Protein 4XRF (pdb70)

Radius of gyration: 16.84 Å; Cα contacts (8 Å, |Δi|>4): 137; chains: 1; bounding box: 47×32×43 Å

Nearest PDB structures (foldseek):
  4xrf-assembly1_A  TM=1.007E+00  e=3.352E-24  Bacillus cereus ATCC 14579
  1s3j-assembly1_B  TM=6.701E-01  e=8.529E-11  Bacillus subtilis
  6pcp-assembly2_C  TM=7.282E-01  e=1.545E-07  Bordetella pertussis
  5h3r-assembly1_B  TM=7.061E-01  e=1.208E-07  Escherichia coli K-12
  7kua-assembly1_A-2  TM=7.408E-01  e=9.772E-07  Pseudomonas putida

B-factor: mean 46.02, std 11.65, range [17.84, 97.63]

InterPro domains:
  IPR000835 MarR-type HTH domain [PF01047] (35-93)
  IPR000835 MarR-type HTH domain [PR00598] (69-84)
  IPR000835 MarR-type HTH domain [PR00598] (88-104)
  IPR000835 MarR-type HTH domain [PR00598] (118-138)
  IPR000835 MarR-type HTH domain [PS50995] (8-140)
  IPR000835 MarR-type HTH domain [SM00347] (28-128)
  IPR036388 Winged helix-like DNA-binding domain superfamily [G3DSA:1.10.10.10] (5-146)
  IPR036390 Winged helix DNA-binding domain superfamily [SSF46785] (3-143)

Solvent-accessible surface area: 10370 Å² total; per-residue (Å²): 211,110,131,80,122,150,89,103,61,100,49,148,71,98,30,145,111,37,134,91,16,51,99,75,21,78,139,44,7,35,3,49,52,56,18,23,113,0,0,71,8,2,57,135,131,32,51,14,131,13,75,35,0,3,156,74,31,61,14,92,74,82,35,1,64,84,41,1,40,114,0,60,97,60,103,2,5,107,77,97,68,44,173,126,50,161,208,43,41,27,0,75,29,32,194,126,0,108,65,53,2,95,91,2,72,118,35,81,8,118,101,31,41,133,81,61,85,147,59,95,111,101,79,98,102,88,58,103,143,111,118,33,131,95,59,28,117,130,37,50,25,194

Foldseek 3Di:
DPCVVVVVVVCVVVVVVVVVLQVQLCVQQVDHVLLLVLLVVCVVPPKDFLVVSCVVVLADSVVSVVSVVVCVVVPQWDWAAPPVGNVTIIIGGDPNNVVSSVSSVVRHRVVVVVVCVPDDPVRVVVVVVVVSVVSCVVRVGD

Sec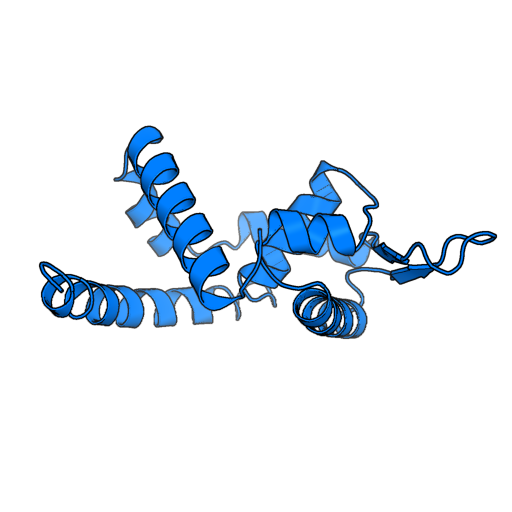ondary structure (DSSP, 8-state):
-TTHHHHHHHHHHHHHHHHHHHHHHHHHHS--HHHHHHHHHHHHH-SEEHHHHHHHHTS-HHHHHHHHHHHHHTT-EEEEE-SS-TT-EEEEE-HHHHHHHHHHHHT--HHHHHHHTTS-HHHHHHHHHHHHHHHHHHHT--

Organism: Bacillus cereus (strain ATCC 14579 / DSM 31 / CCUG 7414 / JCM 2152 / NBRC 15305 / NCIMB 9373 / NCTC 2599 / NRRL B-3711) (NCBI:txid226900)

Structure (mmCIF, N/CA/C/O backbone):
data_4XRF
#
_entry.id   4XRF
#
_cell.length_a   111.172
_cell.length_b   111.172
_cell.length_c   67.368
_cell.angle_alpha   90.000
_cell.angle_beta   90.000
_cell.angle_gamma   120.000
#
_symmetry.space_group_name_H-M   'P 62 2 2'
#
loop_
_entity.id
_entity.type
_entity.pdbx_description
1 polymer 'Transcriptional regulator, MarR family'
2 non-polymer 'PHOSPHATE ION'
3 non-polymer ISOQUINOLINE
4 non-polymer 'LAURIC ACID'
5 non-polymer GLYCEROL
6 non-polymer 'NICKEL (II) ION'
7 non-polymer 'SULFATE ION'
8 water water
#
loop_
_atom_site.group_PDB
_atom_site.id
_atom_site.type_symbol
_atom_site.label_atom_id
_atom_site.label_alt_id
_atom_site.label_comp_id
_atom_site.label_asym_id
_atom_site.label_entity_id
_atom_site.label_seq_id
_atom_site.pdbx_PDB_ins_code
_atom_site.Cartn_x
_atom_site.Cartn_y
_atom_site.Cartn_z
_atom_site.occupancy
_atom_site.B_iso_or_equiv
_atom_site.auth_seq_id
_atom_site.auth_comp_id
_atom_site.auth_asym_id
_atom_site.auth_atom_id
_atom_site.pdbx_PDB_model_num
ATOM 1 N N . MET A 1 1 ? -69.512 -21.740 -8.408 1.00 67.92 5 MET A N 1
ATOM 2 C CA . MET A 1 1 ? -70.166 -20.735 -7.502 1.00 67.82 5 MET A CA 1
ATOM 3 C C . MET A 1 1 ? -70.129 -21.073 -6.005 1.00 62.85 5 MET A C 1
ATOM 4 O O . MET A 1 1 ? -69.985 -20.170 -5.181 1.00 61.92 5 MET A O 1
ATOM 9 N N . THR A 1 2 ? -70.272 -22.353 -5.651 1.00 58.66 6 THR A N 1
ATOM 10 C CA . THR A 1 2 ? -70.317 -22.768 -4.236 1.00 54.99 6 THR A CA 1
ATOM 11 C C . THR A 1 2 ? -69.024 -22.424 -3.495 1.00 51.10 6 THR A C 1
ATOM 12 O O . THR A 1 2 ? -67.940 -22.688 -3.994 1.00 50.43 6 THR A O 1
ATOM 16 N N . HIS A 1 3 ? -69.165 -21.839 -2.304 1.00 48.70 7 HIS A N 1
ATOM 17 C CA . HIS A 1 3 ? -68.047 -21.461 -1.414 1.00 45.64 7 HIS A CA 1
ATOM 18 C C . HIS A 1 3 ? -67.413 -20.108 -1.749 1.00 43.48 7 HIS A C 1
ATOM 19 O O . HIS A 1 3 ? -66.611 -19.591 -0.962 1.00 41.78 7 HIS A O 1
ATOM 26 N N . ILE A 1 4 ? -67.800 -19.528 -2.884 1.00 42.55 8 ILE A N 1
ATOM 27 C CA . ILE A 1 4 ? -67.193 -18.280 -3.374 1.00 42.00 8 ILE A CA 1
ATOM 28 C C . ILE A 1 4 ? -67.418 -17.085 -2.436 1.00 40.06 8 ILE A C 1
ATOM 29 O O . ILE A 1 4 ? -66.476 -16.363 -2.115 1.00 38.84 8 ILE A O 1
ATOM 34 N N . ASP A 1 5 ? -68.652 -16.893 -1.995 1.00 39.66 9 ASP A N 1
ATOM 35 C CA . ASP A 1 5 ? -68.981 -15.755 -1.144 1.00 38.88 9 ASP A CA 1
ATOM 36 C C . ASP A 1 5 ? -68.348 -15.907 0.248 1.00 37.61 9 ASP A C 1
ATOM 37 O O . ASP A 1 5 ? -67.879 -14.930 0.835 1.00 36.91 9 ASP A O 1
ATOM 42 N N . LYS A 1 6 ? -68.304 -17.133 0.763 1.00 36.91 10 LYS A N 1
ATOM 43 C CA . LYS A 1 6 ? -67.628 -17.360 2.030 1.00 35.74 10 LYS A CA 1
ATOM 44 C C . LYS A 1 6 ? -66.119 -17.142 1.914 1.00 34.20 10 LYS A C 1
ATOM 45 O O . LYS A 1 6 ? -65.539 -16.429 2.721 1.00 32.95 10 LYS A O 1
ATOM 51 N N . ILE A 1 7 ? -65.496 -17.723 0.893 1.00 34.03 11 ILE A N 1
ATOM 52 C CA . ILE A 1 7 ? -64.078 -17.463 0.623 1.00 33.53 11 ILE A CA 1
ATOM 53 C C . ILE A 1 7 ? -63.765 -15.953 0.531 1.00 33.10 11 ILE A C 1
ATOM 54 O O . ILE A 1 7 ? -62.791 -15.486 1.134 1.00 32.53 11 ILE A O 1
ATOM 59 N N . GLN A 1 8 ? -64.580 -15.197 -0.212 1.00 33.56 12 GLN A N 1
ATOM 60 C CA A GLN A 1 8 ? -64.348 -13.758 -0.342 0.50 33.51 12 GLN A CA 1
ATOM 61 C CA B GLN A 1 8 ? -64.386 -13.752 -0.348 0.50 33.56 12 GLN A CA 1
ATOM 62 C C . GLN A 1 8 ? -64.523 -13.041 0.994 1.00 33.19 12 GLN A C 1
ATOM 63 O O . GLN A 1 8 ? -63.800 -12.099 1.268 1.00 32.87 12 GLN A O 1
ATOM 74 N N . ALA A 1 9 ? -65.473 -13.489 1.819 1.00 33.29 13 ALA A N 1
ATOM 75 C CA . ALA A 1 9 ? -65.696 -12.865 3.124 1.00 33.72 13 ALA A CA 1
ATOM 76 C C . ALA A 1 9 ? -64.438 -13.021 3.985 1.00 33.50 13 ALA A C 1
ATOM 77 O O . ALA A 1 9 ? -63.962 -12.049 4.592 1.00 33.15 13 ALA A O 1
ATOM 79 N N . LEU A 1 10 ? -63.901 -14.242 4.011 1.00 33.75 14 LEU A N 1
ATOM 80 C CA . LEU A 1 10 ? -62.694 -14.565 4.787 1.00 33.79 14 LEU A CA 1
ATOM 81 C C . LEU A 1 10 ? -61.441 -13.877 4.231 1.00 33.72 14 LEU A C 1
ATOM 82 O O . LEU A 1 10 ? -60.635 -13.345 5.011 1.00 33.56 14 LEU A O 1
ATOM 87 N N . ALA A 1 11 ? -61.291 -13.898 2.902 1.00 33.77 15 ALA A N 1
ATOM 88 C CA . ALA A 1 11 ? -60.173 -13.234 2.197 1.00 34.69 15 ALA A CA 1
ATOM 89 C C . ALA A 1 11 ? -60.148 -11.734 2.491 1.00 35.48 15 ALA A C 1
ATOM 90 O O . ALA A 1 11 ? -59.078 -11.166 2.756 1.00 35.54 15 ALA A O 1
ATOM 92 N N . PHE A 1 12 ? -61.329 -11.103 2.484 1.00 36.21 16 PHE A N 1
ATOM 93 C CA . PHE A 1 12 ? -61.447 -9.690 2.852 1.00 36.16 16 PHE A CA 1
ATOM 94 C C . PHE A 1 12 ? -60.936 -9.427 4.274 1.00 36.63 16 PHE A C 1
ATOM 95 O O . PHE A 1 12 ? -60.147 -8.497 4.477 1.00 36.29 16 PHE A O 1
ATOM 103 N N . SER A 1 13 ? -61.389 -10.223 5.248 1.00 36.78 17 SER A N 1
ATOM 104 C CA . SER A 1 13 ? -61.009 -10.000 6.641 1.00 37.97 17 SER A CA 1
ATOM 105 C C . SER A 1 13 ? -59.546 -10.312 6.906 1.00 37.44 17 SER A C 1
ATOM 106 O O . SER A 1 13 ? -58.871 -9.553 7.599 1.00 37.65 17 SER A O 1
ATOM 109 N N . ILE A 1 14 ? -59.081 -11.439 6.383 1.00 37.17 18 ILE A N 1
ATOM 110 C CA . ILE A 1 14 ? -57.671 -11.811 6.475 1.00 38.37 18 ILE A CA 1
ATOM 111 C C . ILE A 1 14 ? -56.812 -10.755 5.776 1.00 39.20 18 ILE A C 1
ATOM 112 O O . ILE A 1 14 ? -55.795 -10.315 6.318 1.00 40.42 18 ILE A O 1
ATOM 117 N N . GLY A 1 15 ? -57.254 -10.332 4.597 1.00 39.87 19 GLY A N 1
ATOM 118 C CA . GLY A 1 15 ? -56.496 -9.418 3.734 1.00 41.37 19 GLY A CA 1
ATOM 119 C C . GLY A 1 15 ? -56.339 -8.032 4.313 1.00 43.35 19 GLY A C 1
ATOM 120 O O . GLY A 1 15 ? -55.308 -7.402 4.127 1.00 44.94 19 GLY A O 1
ATOM 121 N N . LYS A 1 16 ? -57.374 -7.573 5.007 1.00 44.47 20 LYS A N 1
ATOM 122 C CA . LYS A 1 16 ? -57.394 -6.316 5.727 1.00 48.06 20 LYS A CA 1
ATOM 123 C C . LYS A 1 16 ? -56.301 -6.306 6.817 1.00 50.24 20 LYS A C 1
ATOM 124 O O . LYS A 1 16 ? -55.570 -5.321 6.967 1.00 52.71 20 LYS A O 1
ATOM 130 N N . LYS A 1 17 ? -56.192 -7.402 7.569 1.00 50.13 21 LYS A N 1
ATOM 131 C CA . LYS A 1 17 ? -55.124 -7.580 8.556 1.00 50.77 21 LYS A CA 1
ATOM 132 C C . LYS A 1 17 ? -53.740 -7.758 7.898 1.00 50.62 21 LYS A C 1
ATOM 133 O O . LYS A 1 17 ? -52.763 -7.136 8.313 1.00 50.16 21 LYS A O 1
ATOM 139 N N . MET A 1 18 ? -53.666 -8.600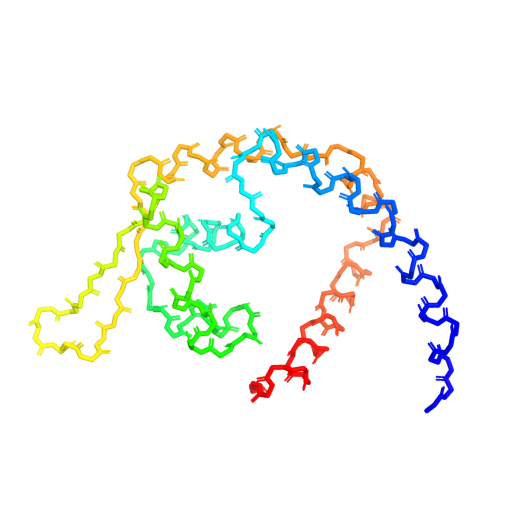 6.872 1.00 51.28 22 MET A N 1
ATOM 140 C CA . MET A 1 18 ? -52.407 -8.875 6.163 1.00 53.29 22 MET A CA 1
ATOM 141 C C . MET A 1 18 ? -51.809 -7.631 5.480 1.00 53.10 22 MET A C 1
ATOM 142 O O . MET A 1 18 ? -50.595 -7.495 5.381 1.00 54.65 22 MET A O 1
ATOM 147 N N . GLN A 1 19 ? -52.667 -6.730 5.015 1.00 52.18 23 GLN A N 1
ATOM 148 C CA . GLN A 1 19 ? -52.246 -5.480 4.377 1.00 51.71 23 GLN A CA 1
ATOM 149 C C . GLN A 1 19 ? -51.483 -4.541 5.325 1.00 50.15 23 GLN A C 1
ATOM 150 O O . GLN A 1 19 ? -50.484 -3.929 4.942 1.00 49.50 23 GLN A O 1
ATOM 156 N N . THR A 1 20 ? -51.969 -4.424 6.554 1.00 46.65 24 THR A N 1
ATOM 157 C CA . THR A 1 20 ? -51.280 -3.667 7.589 1.00 45.47 24 THR A CA 1
ATOM 158 C C . THR A 1 20 ? -49.886 -4.255 7.840 1.00 43.24 24 THR A C 1
ATOM 159 O O . THR A 1 20 ? -48.921 -3.524 8.000 1.00 42.04 24 THR A O 1
ATOM 163 N N . GLU A 1 21 ? -49.793 -5.580 7.880 1.00 41.66 25 GLU A N 1
ATOM 164 C CA . GLU A 1 21 ? -48.527 -6.230 8.178 1.00 42.35 25 GLU A CA 1
ATOM 165 C C . GLU A 1 21 ? -47.560 -6.113 6.993 1.00 40.37 25 GLU A C 1
ATOM 166 O O . GLU A 1 21 ? -46.355 -6.007 7.179 1.00 39.01 25 GLU A O 1
ATOM 172 N N . LEU A 1 22 ? -48.104 -6.080 5.780 1.00 39.28 26 LEU A N 1
ATOM 173 C CA . LEU A 1 22 ? -47.286 -6.000 4.578 1.00 39.03 26 LEU A CA 1
ATOM 174 C C . LEU A 1 22 ? -46.770 -4.583 4.386 1.00 37.68 26 LEU A C 1
ATOM 175 O O . LEU A 1 22 ? -45.680 -4.387 3.853 1.00 37.03 26 LEU A O 1
ATOM 180 N N . LEU A 1 23 ? -47.542 -3.593 4.822 1.00 36.70 27 LEU A N 1
ATOM 181 C CA . LEU A 1 23 ? -47.052 -2.214 4.781 1.00 36.29 27 LEU A CA 1
ATOM 182 C C . LEU A 1 23 ? -45.877 -2.044 5.756 1.00 35.70 27 LEU A C 1
ATOM 183 O O . LEU A 1 23 ? -44.890 -1.384 5.432 1.00 35.14 27 LEU A O 1
ATOM 188 N N . GLU A 1 24 ? -45.979 -2.657 6.935 1.00 35.09 28 GLU A N 1
ATOM 189 C CA . GLU A 1 24 ? -44.865 -2.671 7.887 1.00 35.56 28 GLU A CA 1
ATOM 190 C C . GLU A 1 24 ? -43.630 -3.296 7.234 1.00 34.65 28 GLU A C 1
ATOM 191 O O . GLU A 1 24 ? -42.523 -2.773 7.333 1.00 34.26 28 GLU A O 1
ATOM 197 N N . GLN A 1 25 ? -43.831 -4.425 6.565 1.00 33.74 29 GLN A N 1
ATOM 198 C CA . GLN A 1 25 ? -42.724 -5.130 5.950 1.00 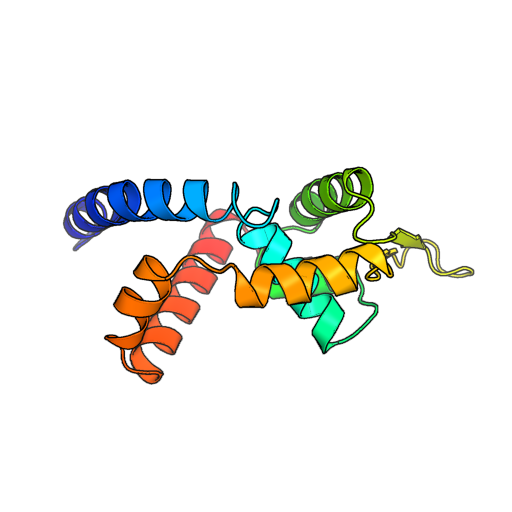34.01 29 GLN A CA 1
ATOM 199 C C . GLN A 1 25 ? -42.061 -4.298 4.840 1.00 32.83 29 GLN A C 1
ATOM 200 O O . GLN A 1 25 ? -40.831 -4.250 4.756 1.00 32.81 29 GLN A O 1
ATOM 206 N N A MET A 1 26 ? -42.886 -3.631 4.044 0.50 32.09 30 MET A N 1
ATOM 207 N N B MET A 1 26 ? -42.850 -3.619 4.004 0.50 32.11 30 MET A N 1
ATOM 208 C CA A MET A 1 26 ? -42.418 -2.703 3.031 0.50 32.04 30 MET A CA 1
ATOM 209 C CA B MET A 1 26 ? -42.268 -2.675 3.034 0.50 32.16 30 MET A CA 1
ATOM 210 C C A MET A 1 26 ? -41.605 -1.538 3.634 0.50 32.58 30 MET A C 1
ATOM 211 C C B MET A 1 26 ? -41.449 -1.620 3.750 0.50 32.62 30 MET A C 1
ATOM 212 O O A MET A 1 26 ? -40.599 -1.125 3.052 0.50 32.62 30 MET A O 1
ATOM 213 O O B MET A 1 26 ? -40.316 -1.335 3.354 0.50 32.61 30 MET A O 1
ATOM 222 N N . GLN A 1 27 ? -42.027 -1.044 4.806 1.00 32.53 31 GLN A N 1
ATOM 223 C CA . GLN A 1 27 ? -41.340 0.009 5.541 1.00 33.50 31 GLN A CA 1
ATOM 224 C C . GLN A 1 27 ? -40.032 -0.501 6.121 1.00 33.08 31 GLN A C 1
ATOM 225 O O . GLN A 1 27 ? -39.049 0.238 6.170 1.00 33.33 31 GLN A O 1
ATOM 231 N N . ALA A 1 28 ? -40.027 -1.764 6.549 1.00 31.90 32 ALA A N 1
ATOM 232 C CA . ALA A 1 28 ? -38.861 -2.310 7.228 1.00 32.36 32 ALA A CA 1
ATOM 233 C C . ALA A 1 28 ? -37.782 -2.832 6.267 1.00 31.97 32 ALA A C 1
ATOM 234 O O . ALA A 1 28 ? -36.615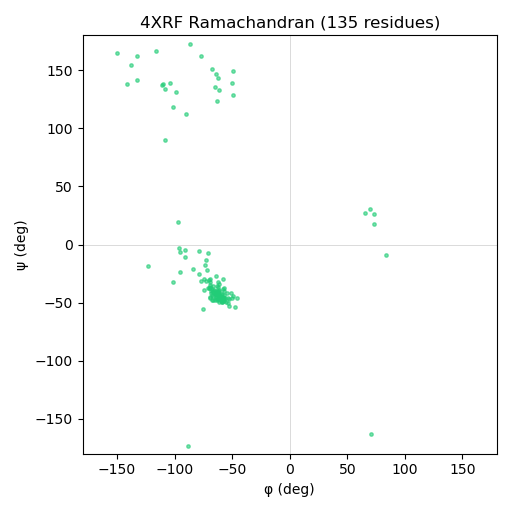 -2.928 6.646 1.00 32.72 32 ALA A O 1
ATOM 236 N N . THR A 1 29 ? -38.164 -3.141 5.028 1.00 30.69 33 THR A N 1
ATOM 237 C CA . THR A 1 29 ? -37.256 -3.819 4.104 1.00 30.45 33 THR A CA 1
ATOM 238 C C . THR A 1 29 ? -37.026 -3.063 2.792 1.00 30.14 33 THR A C 1
ATOM 239 O O . THR A 1 29 ? -36.059 -3.342 2.098 1.00 30.45 33 THR A O 1
ATOM 243 N N . GLY A 1 30 ? -37.915 -2.124 2.457 1.00 29.88 34 GLY A N 1
ATOM 244 C CA . GLY A 1 30 ? -37.892 -1.412 1.167 1.00 29.79 34 GLY A CA 1
ATOM 245 C C . GLY A 1 30 ? -38.336 -2.236 -0.038 1.00 29.20 34 GLY A C 1
ATOM 246 O O . GLY A 1 30 ? -38.061 -1.867 -1.184 1.00 28.97 34 GLY A O 1
ATOM 247 N N . LEU A 1 31 ? -39.020 -3.353 0.226 1.00 28.81 35 LEU A N 1
ATOM 248 C CA . LEU A 1 31 ? -39.479 -4.275 -0.818 1.00 28.50 35 LEU A CA 1
ATOM 249 C C . LEU A 1 31 ? -40.940 -4.681 -0.659 1.00 28.08 35 LEU A C 1
ATOM 250 O O . LEU A 1 31 ? -41.393 -4.901 0.437 1.00 28.32 35 LEU A O 1
ATOM 255 N N . THR A 1 32 ? -41.668 -4.801 -1.765 1.00 28.30 36 THR A N 1
ATOM 256 C CA . THR A 1 32 ? -42.962 -5.481 -1.745 1.00 28.07 36 THR A CA 1
ATOM 257 C C . THR A 1 32 ? -42.687 -6.994 -1.719 1.00 28.03 36 THR A C 1
ATOM 258 O O . THR A 1 32 ? -41.567 -7.428 -2.027 1.00 28.44 36 THR A O 1
ATOM 262 N N . PRO A 1 33 ? -43.692 -7.809 -1.338 1.00 27.69 37 PRO A N 1
ATOM 263 C CA . PRO A 1 33 ? -43.418 -9.248 -1.330 1.00 27.69 37 PRO A CA 1
ATOM 264 C C . PRO A 1 33 ? -42.951 -9.884 -2.651 1.00 27.83 37 PRO A C 1
ATOM 265 O O . PRO A 1 33 ? -42.089 -10.763 -2.593 1.00 28.08 37 PRO A O 1
ATOM 269 N N . PRO A 1 34 ? -43.476 -9.449 -3.827 1.00 27.79 38 PRO A N 1
ATOM 270 C CA . PRO A 1 34 ? -42.938 -10.053 -5.043 1.00 28.29 38 PRO A CA 1
ATOM 271 C C . PRO A 1 34 ? -41.484 -9.644 -5.341 1.00 28.83 38 PRO A C 1
ATOM 272 O O . PRO A 1 34 ? -40.708 -10.475 -5.860 1.00 29.00 38 PRO A O 1
ATOM 276 N N . GLN A 1 35 ? -41.123 -8.396 -5.024 1.00 28.75 39 GLN A N 1
ATOM 277 C CA . GLN A 1 35 ? -39.733 -7.932 -5.204 1.00 29.46 39 GLN A CA 1
ATOM 278 C C . GLN A 1 35 ? -38.770 -8.748 -4.322 1.00 29.94 39 GLN A C 1
ATOM 279 O O . GLN A 1 35 ? -37.684 -9.153 -4.768 1.00 30.25 39 GLN A O 1
ATOM 285 N N . PHE A 1 36 ? -39.182 -8.987 -3.081 1.00 29.85 40 PHE A N 1
ATOM 286 C CA . PHE A 1 36 ? -38.384 -9.760 -2.137 1.00 31.11 40 PHE A CA 1
ATOM 287 C C . PHE A 1 36 ? -38.185 -11.180 -2.667 1.00 31.51 40 PHE A C 1
ATOM 288 O O . PHE A 1 36 ? -37.066 -11.682 -2.675 1.00 32.11 40 PHE A O 1
ATOM 296 N N . TYR A 1 37 ? -39.270 -11.813 -3.109 1.00 31.30 41 TYR A N 1
ATOM 297 C CA . TYR A 1 37 ? -39.187 -13.169 -3.642 1.00 32.07 41 TYR A CA 1
ATOM 298 C C . TYR A 1 37 ? -38.314 -13.247 -4.884 1.00 31.97 41 TYR A C 1
ATOM 299 O O . TYR A 1 37 ? -37.537 -14.180 -5.029 1.00 32.66 41 TYR A O 1
ATOM 308 N N . ILE A 1 38 ? -38.429 -12.269 -5.773 1.00 31.20 42 ILE A N 1
ATOM 309 C CA . ILE A 1 38 ? -37.493 -12.176 -6.893 1.00 31.30 42 ILE A CA 1
ATOM 310 C C . ILE A 1 38 ? -36.031 -12.202 -6.434 1.00 31.74 42 ILE A C 1
ATOM 311 O O . ILE A 1 38 ? -35.236 -13.003 -6.937 1.00 32.42 42 ILE A O 1
ATOM 316 N N . LEU A 1 39 ? -35.673 -11.325 -5.502 1.00 31.18 43 LEU A N 1
ATOM 317 C CA . LEU A 1 39 ? -34.314 -11.293 -4.972 1.00 32.11 43 LEU A CA 1
ATOM 318 C C . LEU A 1 39 ? -33.886 -12.634 -4.343 1.00 33.24 43 LEU A C 1
ATOM 319 O O . LEU A 1 39 ? -32.723 -13.031 -4.489 1.00 34.20 43 LEU A O 1
ATOM 324 N N . LYS A 1 40 ? -34.807 -13.313 -3.653 1.00 33.26 44 LYS A N 1
ATOM 325 C CA . LYS A 1 40 ? -34.505 -14.636 -3.101 1.00 34.84 44 LYS A CA 1
ATOM 326 C C . LYS A 1 40 ? -34.203 -15.662 -4.189 1.00 35.46 44 LYS A C 1
ATOM 327 O O . LYS A 1 40 ? -33.293 -16.469 -4.024 1.00 36.63 44 LYS A O 1
ATOM 333 N N . ILE A 1 41 ? -34.967 -15.641 -5.285 1.00 35.04 45 ILE A N 1
ATOM 334 C CA . ILE A 1 41 ? -34.692 -16.533 -6.426 1.00 36.04 45 ILE A CA 1
ATOM 335 C C . ILE A 1 41 ? -33.276 -16.301 -6.973 1.00 37.12 45 ILE A C 1
ATOM 336 O O . ILE A 1 41 ? -32.525 -17.251 -7.187 1.00 38.40 45 ILE A O 1
ATOM 341 N N . LEU A 1 42 ? -32.919 -15.036 -7.178 1.00 36.97 46 LEU A N 1
ATOM 342 C CA . LEU A 1 42 ? -31.616 -14.661 -7.739 1.00 38.20 46 LEU A CA 1
ATOM 343 C C . LEU A 1 42 ? -30.475 -14.929 -6.764 1.00 40.00 46 LEU A C 1
ATOM 344 O O . LEU A 1 42 ? -29.355 -15.203 -7.187 1.00 40.61 46 LEU A O 1
ATOM 349 N N . ASP A 1 43 ? -30.764 -14.831 -5.463 1.00 40.98 47 ASP A N 1
ATOM 350 C CA . ASP A 1 43 ? -29.803 -15.210 -4.431 1.00 43.70 47 ASP A CA 1
ATOM 351 C C . ASP A 1 43 ? -29.562 -16.719 -4.446 1.00 45.85 47 ASP A C 1
ATOM 352 O O . ASP A 1 43 ? -28.435 -17.171 -4.246 1.00 47.30 47 ASP A O 1
ATOM 357 N N . HIS A 1 44 ? -30.623 -17.487 -4.679 1.00 45.94 48 HIS A N 1
ATOM 358 C CA . HIS A 1 44 ? -30.543 -18.933 -4.625 1.00 48.17 48 HIS A CA 1
ATOM 359 C C . HIS A 1 44 ? -29.848 -19.478 -5.879 1.00 49.17 48 HIS A C 1
ATOM 360 O O . HIS A 1 44 ? -28.836 -20.168 -5.767 1.00 50.38 48 HIS A O 1
ATOM 367 N N . TYR A 1 45 ? -30.361 -19.124 -7.058 1.00 47.77 49 TYR A N 1
ATOM 368 C CA . TYR A 1 45 ? -29.882 -19.684 -8.317 1.00 48.53 49 TYR A CA 1
ATOM 369 C C . TYR A 1 45 ? -28.846 -18.819 -9.036 1.00 47.70 49 TYR A C 1
ATOM 370 O O . TYR A 1 45 ? -28.340 -19.215 -10.079 1.00 48.32 49 TYR A O 1
ATOM 379 N N . GLY A 1 46 ? -28.529 -17.643 -8.489 1.00 45.48 50 GLY A N 1
ATOM 380 C CA . GLY A 1 46 ? -27.640 -16.707 -9.185 1.00 44.46 50 GLY A CA 1
ATOM 381 C C . GLY A 1 46 ? -28.357 -16.117 -10.392 1.00 43.21 50 GLY A C 1
ATOM 382 O O . GLY A 1 46 ? -29.597 -16.200 -10.483 1.00 41.89 50 GLY A O 1
ATOM 383 N N . ALA A 1 47 ? -27.578 -15.529 -11.310 1.00 43.04 51 ALA A N 1
ATOM 384 C CA . ALA A 1 47 ? -28.101 -14.925 -12.543 1.00 42.55 51 ALA A CA 1
ATOM 385 C C . ALA A 1 47 ? -29.058 -15.855 -13.289 1.00 42.53 51 ALA A C 1
ATOM 386 O O . ALA A 1 47 ? -28.719 -17.009 -13.589 1.00 43.80 51 ALA A O 1
ATOM 388 N N . SER A 1 48 ? -30.236 -15.335 -13.625 1.00 41.21 52 SER A N 1
ATOM 389 C CA . SER A 1 48 ? -31.271 -16.128 -14.285 1.00 40.92 52 SER A CA 1
ATOM 390 C C . SER A 1 48 ? -31.965 -15.351 -15.408 1.00 40.47 52 SER A C 1
ATOM 391 O O . SER A 1 48 ? -32.009 -14.117 -15.375 1.00 39.60 52 SER A O 1
ATOM 394 N N . ARG A 1 49 ? -32.520 -16.076 -16.381 1.00 40.74 53 ARG A N 1
ATOM 395 C CA . ARG A 1 49 ? -33.346 -15.474 -17.420 1.00 40.91 53 ARG A CA 1
ATOM 396 C C . ARG A 1 49 ? -34.597 -14.822 -16.851 1.00 39.66 53 ARG A C 1
ATOM 397 O O . ARG A 1 49 ? -35.211 -15.348 -15.904 1.00 38.57 53 ARG A O 1
ATOM 405 N N . ALA A 1 50 ? -34.976 -13.689 -17.447 1.00 37.68 54 ALA A N 1
ATOM 406 C CA . ALA A 1 50 ? -36.191 -12.965 -17.054 1.00 37.27 54 ALA A CA 1
ATOM 407 C C . ALA A 1 50 ? -37.416 -13.847 -17.303 1.00 37.63 54 ALA A C 1
ATOM 408 O O . ALA A 1 50 ? -38.357 -13.827 -16.539 1.00 37.09 54 ALA A O 1
ATOM 410 N N . THR A 1 51 ? -37.400 -14.629 -18.375 1.00 39.16 55 THR A N 1
ATOM 411 C CA . THR A 1 51 ? -38.506 -15.564 -18.641 1.00 40.07 55 THR A CA 1
ATOM 412 C C . THR A 1 51 ? -38.649 -16.652 -17.554 1.00 39.48 55 THR A C 1
ATOM 413 O O . THR A 1 51 ? -39.757 -17.031 -17.215 1.00 39.79 55 THR A O 1
ATOM 417 N N . THR A 1 52 ? -37.537 -17.122 -16.992 1.00 38.90 56 THR A N 1
ATOM 418 C CA . THR A 1 52 ? -37.569 -18.067 -15.873 1.00 38.59 56 THR A CA 1
ATOM 419 C C . THR A 1 52 ? -38.156 -17.431 -14.583 1.00 37.48 56 THR A C 1
ATOM 420 O O . THR A 1 52 ? -38.930 -18.067 -13.859 1.00 37.48 56 THR A O 1
ATOM 424 N N . LEU A 1 53 ? -37.786 -16.185 -14.301 1.00 36.52 57 LEU A N 1
ATOM 425 C CA . LEU A 1 53 ? -38.382 -15.450 -13.199 1.00 35.75 57 LEU A CA 1
ATOM 426 C C . LEU A 1 53 ? -39.904 -15.368 -13.351 1.00 35.57 57 LEU A C 1
ATOM 427 O O . LEU A 1 53 ? -40.635 -15.663 -12.403 1.00 35.34 57 LEU A O 1
ATOM 432 N N . ALA A 1 54 ? -40.362 -14.985 -14.546 1.00 35.83 58 ALA A N 1
ATOM 433 C CA . ALA A 1 54 ? -41.787 -14.955 -14.872 1.00 36.55 58 ALA A CA 1
ATOM 434 C C . ALA A 1 54 ? -42.466 -16.306 -14.587 1.00 37.69 58 ALA A C 1
ATOM 435 O O . ALA A 1 54 ? -43.503 -16.348 -13.942 1.00 37.38 58 ALA A O 1
ATOM 437 N N . LYS A 1 55 ? -41.883 -17.398 -15.0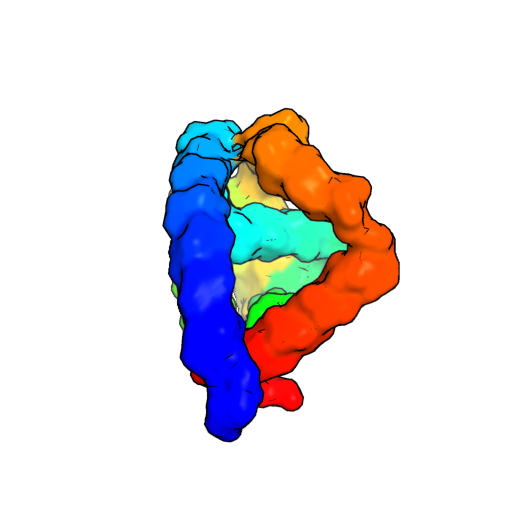93 1.00 38.76 59 LYS A N 1
ATOM 438 C CA . LYS A 1 55 ? -42.391 -18.742 -14.821 1.00 40.34 59 LYS A CA 1
ATOM 439 C C . LYS A 1 55 ? -42.450 -19.053 -13.324 1.00 40.06 59 LYS A C 1
ATOM 440 O O . LYS A 1 55 ? -43.455 -19.573 -12.822 1.00 40.69 59 LYS A O 1
ATOM 446 N N . LYS A 1 56 ? -41.378 -18.739 -12.604 1.00 39.47 60 LYS A N 1
ATOM 447 C CA . LYS A 1 56 ? -41.367 -18.993 -11.157 1.00 39.64 60 LYS A CA 1
ATOM 448 C C . LYS A 1 56 ? -42.412 -18.179 -10.385 1.00 39.20 60 LYS A C 1
ATOM 449 O O . LYS A 1 56 ? -42.880 -18.629 -9.324 1.00 39.49 60 LYS A O 1
ATOM 455 N N . MET A 1 57 ? -42.794 -17.014 -10.924 1.00 38.99 61 MET A N 1
ATOM 456 C CA . MET A 1 57 ? -43.795 -16.111 -10.273 1.00 39.80 61 MET A CA 1
ATOM 457 C C . MET A 1 57 ? -45.216 -16.334 -10.816 1.00 40.46 61 MET A C 1
ATOM 458 O O . MET A 1 57 ? -46.181 -15.718 -10.339 1.00 39.81 61 MET A O 1
ATOM 463 N N . TYR A 1 58 ? -45.323 -17.171 -11.856 1.00 41.00 62 TYR A N 1
ATOM 464 C CA . TYR A 1 58 ? -46.603 -17.489 -12.489 1.00 42.53 62 TYR A CA 1
ATOM 465 C C . TYR A 1 58 ? -47.259 -16.293 -13.187 1.00 42.76 62 TYR A C 1
ATOM 466 O O . TYR A 1 58 ? -48.482 -16.237 -13.339 1.00 44.26 62 TYR A O 1
ATOM 475 N N . VAL A 1 59 ? -46.424 -15.355 -13.627 1.00 41.88 63 VAL A N 1
ATOM 476 C CA . VAL A 1 59 ? -46.871 -14.152 -14.336 1.00 42.70 63 VAL A CA 1
ATOM 477 C C . VAL A 1 59 ? -46.338 -14.095 -15.779 1.00 43.73 63 VAL A C 1
ATOM 478 O O . VAL A 1 59 ? -45.436 -14.857 -16.149 1.00 43.51 63 VAL A O 1
ATOM 482 N N . LYS A 1 60 ? -46.903 -13.196 -16.588 1.00 45.49 64 LYS A N 1
ATOM 483 C CA . LYS A 1 60 ? -46.419 -12.940 -17.958 1.00 47.31 64 LYS A CA 1
ATOM 484 C C . LYS A 1 60 ? -45.021 -12.293 -17.937 1.00 46.51 64 LYS A C 1
ATOM 485 O O . LYS A 1 60 ? -44.699 -11.582 -16.985 1.00 45.12 64 LYS A O 1
ATOM 491 N N . PRO A 1 61 ? -44.193 -12.530 -18.983 1.00 47.92 65 PRO A N 1
ATOM 492 C CA . PRO A 1 61 ? -42.935 -11.784 -19.150 1.00 47.67 65 PRO A CA 1
ATOM 493 C C . PRO A 1 61 ? -43.075 -10.260 -18.948 1.00 48.09 65 PRO A C 1
ATOM 494 O O . PRO A 1 61 ? -42.265 -9.657 -18.235 1.00 46.53 65 PRO A O 1
ATOM 498 N N . SER A 1 62 ? -44.100 -9.662 -19.553 1.00 50.12 66 SER A N 1
ATOM 499 C CA . SER A 1 62 ? -44.375 -8.221 -19.447 1.00 51.29 66 SER A CA 1
ATOM 500 C C . SER A 1 62 ? -44.582 -7.732 -18.014 1.00 50.22 66 SER A C 1
ATOM 501 O O . SER A 1 62 ? -44.297 -6.574 -17.704 1.00 51.06 66 SER A O 1
ATOM 504 N N . ALA A 1 63 ? -45.098 -8.606 -17.150 1.00 48.91 67 ALA A N 1
ATOM 505 C CA . ALA A 1 63 ? -45.297 -8.278 -15.752 1.00 47.14 67 ALA A CA 1
ATOM 506 C C . ALA A 1 63 ? -43.958 -8.276 -15.019 1.00 45.37 67 ALA A C 1
ATOM 507 O O . ALA A 1 63 ? -43.700 -7.417 -14.177 1.00 44.18 67 ALA A O 1
ATOM 509 N N . ILE A 1 64 ? -43.091 -9.225 -15.358 1.00 44.77 68 ILE A N 1
ATOM 510 C CA . ILE A 1 64 ? -41.783 -9.296 -14.710 1.00 43.86 68 ILE A CA 1
ATOM 511 C C . ILE A 1 64 ? -40.909 -8.106 -15.130 1.00 42.83 68 ILE A C 1
ATOM 512 O O . ILE A 1 64 ? -40.127 -7.588 -14.322 1.00 42.11 68 ILE A O 1
ATOM 517 N N . THR A 1 65 ? -41.099 -7.643 -16.367 1.00 43.05 69 THR A N 1
ATOM 518 C CA . THR A 1 65 ? -40.377 -6.487 -16.910 1.00 43.41 69 THR A CA 1
ATOM 519 C C . THR A 1 65 ? -40.562 -5.259 -16.020 1.00 42.82 69 THR A C 1
ATOM 520 O O . THR A 1 65 ? -39.582 -4.622 -15.645 1.00 42.87 69 THR A O 1
ATOM 524 N N . VAL A 1 66 ? -41.805 -4.949 -15.662 1.00 42.87 70 VAL A N 1
ATOM 525 C CA . VAL A 1 66 ? -42.086 -3.817 -14.760 1.00 42.83 70 VAL A CA 1
ATOM 526 C C . VAL A 1 66 ? -41.422 -4.007 -13.395 1.00 41.71 70 VAL A C 1
ATOM 527 O O . VAL A 1 66 ? -40.813 -3.071 -12.865 1.00 42.13 70 VAL A O 1
ATOM 531 N N . MET A 1 67 ? -41.526 -5.215 -12.837 1.00 40.87 71 MET A N 1
ATOM 532 C CA . MET A 1 67 ? -40.929 -5.520 -11.529 1.00 39.73 71 MET A CA 1
ATOM 533 C C . MET A 1 67 ? -39.431 -5.274 -11.560 1.00 37.76 71 MET A C 1
ATOM 534 O O . MET A 1 67 ? -38.864 -4.589 -10.695 1.00 36.70 71 MET A O 1
ATOM 539 N N . ILE A 1 68 ? -38.795 -5.832 -12.575 1.00 36.36 72 ILE A N 1
ATOM 540 C CA . ILE A 1 68 ? -37.368 -5.671 -12.760 1.00 36.11 72 ILE A CA 1
ATOM 541 C C . ILE A 1 68 ? -36.950 -4.208 -12.982 1.00 36.20 72 ILE A C 1
ATOM 542 O O . ILE A 1 68 ? -35.958 -3.767 -12.392 1.00 35.91 72 ILE A O 1
ATOM 547 N N . ASP A 1 69 ? -37.702 -3.460 -13.795 1.00 36.32 73 ASP A N 1
ATOM 548 C CA . ASP A 1 69 ? -37.468 -2.012 -13.914 1.00 37.34 73 ASP A CA 1
ATOM 549 C C . ASP A 1 69 ? -37.427 -1.331 -12.526 1.00 36.39 73 ASP A C 1
ATOM 550 O O . ASP A 1 69 ? -36.598 -0.467 -12.288 1.00 36.76 73 ASP A O 1
ATOM 555 N N . ARG A 1 70 ? -38.321 -1.720 -11.619 1.00 35.34 74 ARG A N 1
ATOM 556 C CA . ARG A 1 70 ? -38.346 -1.103 -10.273 1.00 35.26 74 ARG A CA 1
ATOM 557 C C . ARG A 1 70 ? -37.138 -1.509 -9.416 1.00 34.60 74 ARG A C 1
ATOM 558 O O . ARG A 1 70 ? -36.604 -0.688 -8.664 1.00 35.14 74 ARG A O 1
ATOM 566 N N . LEU A 1 71 ? -36.713 -2.766 -9.538 1.00 33.54 75 LEU A N 1
ATOM 567 C CA . LEU A 1 71 ? -35.536 -3.277 -8.826 1.00 33.38 75 LEU A CA 1
ATOM 568 C C . LEU A 1 71 ? -34.244 -2.651 -9.364 1.00 34.36 75 LEU A C 1
ATOM 569 O O . LEU A 1 71 ? -33.274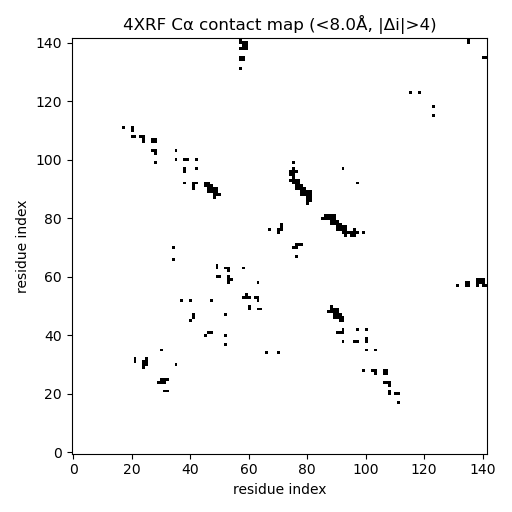 -2.510 -8.618 1.00 34.66 75 LEU A O 1
ATOM 574 N N . ILE A 1 72 ? -34.245 -2.296 -10.651 1.00 34.81 76 ILE A N 1
ATOM 575 C CA . ILE A 1 72 ? -33.158 -1.521 -11.287 1.00 36.38 76 ILE A CA 1
ATOM 576 C C . ILE A 1 72 ? -33.106 -0.090 -10.719 1.00 37.73 76 ILE A C 1
ATOM 577 O O . ILE A 1 72 ? -32.041 0.363 -10.305 1.00 39.24 76 ILE A O 1
ATOM 582 N N . ASP A 1 73 ? -34.251 0.596 -10.638 1.00 38.00 77 ASP A N 1
ATOM 583 C CA . ASP A 1 73 ? -34.332 1.902 -9.933 1.00 39.13 77 ASP A CA 1
ATOM 584 C C . ASP A 1 73 ? -33.706 1.858 -8.522 1.00 39.08 77 ASP A C 1
ATOM 585 O O . ASP A 1 73 ? -32.971 2.775 -8.148 1.00 40.10 77 ASP A O 1
ATOM 590 N N . GLN A 1 74 ? -34.003 0.804 -7.748 1.00 37.60 78 GLN A N 1
ATOM 591 C CA . GLN A 1 74 ? -33.404 0.643 -6.406 1.00 37.71 78 GLN A CA 1
ATOM 592 C C . GLN A 1 74 ? -31.970 0.108 -6.485 1.00 38.63 78 GLN A C 1
ATOM 593 O O . GLN A 1 74 ? -31.309 -0.019 -5.457 1.00 39.38 78 GLN A O 1
ATOM 599 N N . GLU A 1 75 ? -31.517 -0.245 -7.690 1.00 39.19 79 GLU A N 1
ATOM 600 C CA . GLU A 1 75 ? -30.132 -0.680 -7.945 1.00 40.49 79 GLU A CA 1
ATOM 601 C C . GLU A 1 75 ? -29.846 -2.049 -7.329 1.00 39.34 79 GLU A C 1
ATOM 602 O O . GLU A 1 75 ? -28.715 -2.340 -6.923 1.00 40.41 79 GLU A O 1
ATOM 608 N N . LEU A 1 76 ? -30.874 -2.882 -7.241 1.00 36.99 80 LEU A N 1
ATOM 609 C CA . LEU A 1 76 ? -30.740 -4.150 -6.536 1.00 36.24 80 LEU A CA 1
ATOM 610 C C . LEU A 1 76 ? -30.406 -5.309 -7.476 1.00 36.06 80 LEU A C 1
ATOM 611 O O . LEU A 1 76 ? -29.881 -6.331 -7.039 1.00 36.14 80 LEU A O 1
ATOM 616 N N . VAL A 1 77 ? -30.752 -5.152 -8.749 1.00 36.03 81 VAL A N 1
ATOM 617 C CA . VAL A 1 77 ? -30.403 -6.130 -9.783 1.00 36.71 81 VAL A CA 1
ATOM 618 C C . VAL A 1 77 ? -29.823 -5.405 -10.990 1.00 38.39 81 VAL A C 1
ATOM 619 O O . VAL A 1 77 ? -29.991 -4.192 -11.114 1.00 38.39 81 VAL A O 1
ATOM 623 N N . GLU A 1 78 ? -29.132 -6.153 -11.854 1.00 40.14 82 GLU A N 1
ATOM 624 C CA A GLU A 1 78 ? -28.729 -5.653 -13.154 0.50 41.70 82 GLU A CA 1
ATOM 625 C CA B GLU A 1 78 ? -28.720 -5.659 -13.161 0.50 41.86 82 GLU A CA 1
ATOM 626 C C . GLU A 1 78 ? -29.354 -6.528 -14.248 1.00 41.84 82 GLU A C 1
ATOM 627 O O . GLU A 1 78 ? -29.460 -7.755 -14.100 1.00 41.25 82 GLU A O 1
ATOM 638 N N . ARG A 1 79 ? -29.800 -5.884 -15.322 1.00 42.83 83 ARG A N 1
ATOM 639 C CA . ARG A 1 79 ? -30.335 -6.562 -16.484 1.00 43.99 83 ARG A CA 1
ATOM 640 C C . ARG A 1 79 ? -29.328 -6.380 -17.608 1.00 46.45 83 ARG A C 1
ATOM 641 O O . ARG A 1 79 ? -28.758 -5.304 -17.779 1.00 47.23 83 ARG A O 1
ATOM 649 N N . TYR A 1 80 ? -29.097 -7.449 -18.349 1.00 47.43 84 TYR A N 1
ATOM 650 C CA . TYR A 1 80 ? -28.290 -7.364 -19.542 1.00 50.78 84 TYR A CA 1
ATOM 651 C C . TYR A 1 80 ? -28.744 -8.413 -20.552 1.00 50.14 84 TYR A C 1
ATOM 652 O O . TYR A 1 80 ? -29.488 -9.348 -20.225 1.00 48.21 84 TYR A O 1
ATOM 661 N N . HIS A 1 81 ? -28.301 -8.219 -21.784 1.00 51.28 85 HIS A N 1
ATOM 662 C CA . HIS A 1 81 ? -28.595 -9.121 -22.876 1.00 51.99 85 HIS A CA 1
ATOM 663 C C . HIS A 1 81 ? -27.336 -9.923 -23.130 1.00 52.75 85 HIS A C 1
ATOM 664 O O . HIS A 1 81 ? -26.224 -9.388 -23.066 1.00 52.98 85 HIS A O 1
ATOM 671 N N . ASP A 1 82 ? -27.502 -11.218 -23.388 1.00 52.82 86 ASP A N 1
ATOM 672 C CA . ASP A 1 82 ? -26.367 -12.030 -23.779 1.00 54.93 86 ASP A CA 1
ATOM 673 C C . ASP A 1 82 ? -25.671 -11.2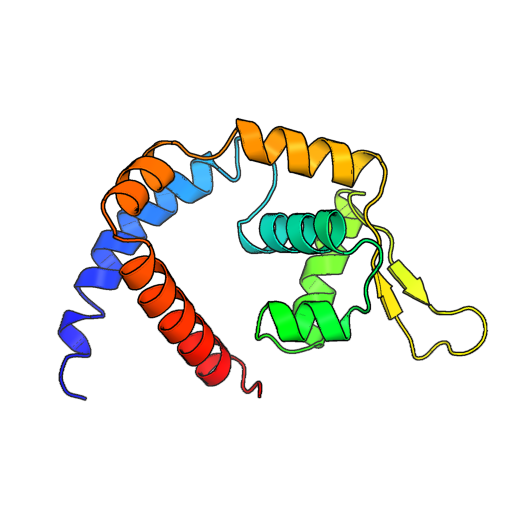86 -24.919 1.00 57.11 86 ASP A C 1
ATOM 674 O O . ASP A 1 82 ? -26.334 -10.697 -25.789 1.00 57.18 86 ASP A O 1
ATOM 679 N N . LYS A 1 83 ? -24.340 -11.289 -24.883 1.00 59.50 87 LYS A N 1
ATOM 680 C CA . LYS A 1 83 ? -23.504 -10.578 -25.855 1.00 62.75 87 LYS A CA 1
ATOM 681 C C . LYS A 1 83 ? -23.793 -10.934 -27.323 1.00 64.82 87 LYS A C 1
ATOM 682 O O . LYS A 1 83 ? -23.829 -10.048 -28.172 1.00 66.83 87 LYS A O 1
ATOM 688 N N . ASP A 1 84 ? -24.008 -12.213 -27.624 1.00 65.20 88 ASP A N 1
ATOM 689 C CA . ASP A 1 84 ? -24.285 -12.611 -29.018 1.00 67.59 88 ASP A CA 1
ATOM 690 C C . ASP A 1 84 ? -25.763 -12.876 -29.333 1.00 65.77 88 ASP A C 1
ATOM 691 O O . ASP A 1 84 ? -26.216 -12.643 -30.456 1.00 66.57 88 ASP A O 1
ATOM 696 N N . ASP A 1 85 ? -26.511 -13.366 -28.342 1.00 63.45 89 ASP A N 1
ATOM 697 C CA . ASP A 1 85 ? -27.946 -13.577 -28.524 1.00 62.23 89 ASP A CA 1
ATOM 698 C C . ASP A 1 85 ? -28.712 -12.531 -27.703 1.00 60.30 89 ASP A C 1
ATOM 699 O O . ASP A 1 85 ? -29.057 -12.769 -26.535 1.00 57.23 89 ASP A O 1
ATOM 704 N N . ARG A 1 86 ? -28.984 -11.384 -28.345 1.00 62.20 90 ARG A N 1
ATOM 705 C CA . ARG A 1 86 ? -29.610 -10.242 -27.672 1.00 61.92 90 ARG A CA 1
ATOM 706 C C . ARG A 1 86 ? -31.081 -10.497 -27.327 1.00 59.93 90 ARG A C 1
ATOM 707 O O . ARG A 1 86 ? -31.694 -9.705 -26.615 1.00 58.71 90 ARG A O 1
ATOM 715 N N . ARG A 1 87 ? -31.640 -11.613 -27.800 1.00 59.57 91 ARG A N 1
ATOM 716 C CA . ARG A 1 87 ? -32.964 -12.056 -27.317 1.00 57.33 91 ARG A CA 1
ATOM 717 C C . ARG A 1 87 ? -32.947 -12.602 -25.887 1.00 53.76 91 ARG A C 1
ATOM 718 O O . ARG A 1 87 ? -33.982 -12.644 -25.220 1.00 53.08 91 ARG A O 1
ATOM 726 N N . VAL A 1 88 ? -31.783 -13.037 -25.411 1.00 52.28 92 VAL A N 1
ATOM 727 C CA . VAL A 1 88 ? -31.698 -13.625 -24.072 1.00 49.31 92 VAL A CA 1
ATOM 728 C C . VAL A 1 88 ? -31.416 -12.522 -23.057 1.00 47.73 92 VAL A C 1
ATOM 729 O O . VAL A 1 88 ? -30.326 -11.951 -23.055 1.00 48.65 92 VAL A O 1
ATOM 733 N N . VAL A 1 89 ? -32.401 -12.256 -22.197 1.00 45.15 93 VAL A N 1
ATOM 734 C CA . VAL A 1 89 ? -32.334 -11.215 -21.160 1.00 43.34 93 VAL A CA 1
ATOM 735 C C . VAL A 1 89 ? -32.025 -11.888 -19.824 1.00 41.96 93 VAL A C 1
ATOM 736 O O . VAL A 1 89 ? -32.805 -12.729 -19.343 1.00 41.09 93 VAL A O 1
ATOM 740 N N . ILE A 1 90 ? -30.883 -11.523 -19.243 1.00 41.73 94 ILE A N 1
ATOM 741 C CA . ILE A 1 90 ? -30.433 -12.075 -17.974 1.00 41.04 94 ILE A CA 1
ATOM 742 C C . ILE A 1 90 ? -30.549 -11.044 -16.834 1.00 39.95 94 ILE A C 1
ATOM 743 O O . ILE A 1 90 ? -30.138 -9.883 -16.986 1.00 40.03 94 ILE A O 1
ATOM 748 N N . ILE A 1 91 ? -31.092 -11.493 -15.699 1.00 38.70 95 ILE A N 1
ATOM 749 C CA . ILE A 1 91 ? -31.204 -10.682 -14.493 1.00 37.85 95 ILE A CA 1
ATOM 750 C C . ILE A 1 91 ? -30.258 -11.229 -13.419 1.00 38.68 95 ILE A C 1
ATOM 751 O O . ILE A 1 91 ? -30.153 -12.445 -13.212 1.00 38.91 95 ILE A O 1
ATOM 756 N N . GLU A 1 92 ? -29.581 -10.315 -12.738 1.00 39.31 96 GLU A N 1
ATOM 757 C CA . GLU A 1 92 ? -28.547 -10.661 -11.788 1.00 41.02 96 GLU A CA 1
ATOM 758 C C . GLU A 1 92 ? -28.614 -9.742 -10.573 1.00 40.66 96 GLU A C 1
ATOM 759 O O . GLU A 1 92 ? -28.782 -8.542 -10.718 1.00 39.94 96 GLU A O 1
ATOM 765 N N . LEU A 1 93 ? -28.442 -10.320 -9.389 1.00 41.24 97 LEU A N 1
ATOM 766 C CA . LEU A 1 93 ? -28.364 -9.571 -8.134 1.00 41.99 97 LEU A CA 1
ATOM 767 C C . LEU A 1 93 ? -27.107 -8.690 -8.134 1.00 43.21 97 LEU A C 1
ATOM 768 O O . LEU A 1 93 ? -26.037 -9.136 -8.557 1.00 44.39 97 LEU A O 1
ATOM 773 N N . THR A 1 94 ? -27.225 -7.437 -7.709 1.00 42.69 98 THR A N 1
ATOM 774 C CA . THR A 1 94 ? -26.016 -6.633 -7.482 1.00 44.30 98 THR A CA 1
ATOM 775 C C . THR A 1 94 ? -25.506 -6.881 -6.057 1.00 45.42 98 THR A C 1
ATOM 776 O O . THR A 1 94 ? -26.174 -7.551 -5.261 1.00 44.47 98 THR A O 1
ATOM 780 N N . LYS A 1 95 ? -24.324 -6.354 -5.735 1.00 42.23 99 LYS A N 1
ATOM 781 C CA . LYS A 1 95 ? -23.832 -6.363 -4.357 1.00 43.15 99 LYS A CA 1
ATOM 782 C C . LYS A 1 95 ? -24.868 -5.748 -3.381 1.00 42.37 99 LYS A C 1
ATOM 783 O O . LYS A 1 95 ? -25.147 -6.336 -2.342 1.00 41.78 99 LYS A O 1
ATOM 789 N N . LYS A 1 96 ? -25.443 -4.594 -3.738 1.00 42.68 100 LYS A N 1
ATOM 790 C CA . LYS A 1 96 ? -26.556 -3.971 -2.970 1.00 42.66 100 LYS A CA 1
ATOM 791 C C . LYS A 1 96 ? -27.749 -4.916 -2.807 1.00 40.94 100 LYS A C 1
ATOM 792 O O . LYS A 1 96 ? -28.291 -5.044 -1.722 1.00 40.17 100 LYS A O 1
ATOM 798 N N . GLY A 1 97 ? -28.157 -5.574 -3.897 1.00 40.16 101 GLY A N 1
ATOM 799 C CA . GLY A 1 97 ? -29.296 -6.492 -3.848 1.00 38.71 101 GLY A CA 1
ATOM 800 C C . GLY A 1 97 ? -29.073 -7.656 -2.900 1.00 39.15 101 GLY A C 1
ATOM 801 O O . GLY A 1 97 ? -29.995 -8.078 -2.200 1.00 38.06 101 GLY A O 1
ATOM 802 N N . LYS A 1 98 ? -27.850 -8.190 -2.885 1.00 40.55 102 LYS A N 1
ATOM 803 C CA . LYS A 1 98 ? -27.501 -9.291 -1.974 1.00 41.67 102 LYS A CA 1
ATOM 804 C C . LYS A 1 98 ? -27.574 -8.867 -0.517 1.00 41.50 102 LYS A C 1
ATOM 805 O O . LYS A 1 98 ? -28.128 -9.593 0.312 1.00 41.86 102 LYS A O 1
ATOM 811 N N . ALA A 1 99 ? -27.029 -7.692 -0.201 1.00 41.22 103 ALA A N 1
ATOM 812 C CA . ALA A 1 99 ? -27.148 -7.146 1.146 1.00 41.12 103 ALA A CA 1
ATOM 813 C C . ALA A 1 99 ? -28.618 -6.876 1.512 1.00 39.58 103 ALA A C 1
ATOM 814 O O . ALA A 1 99 ? -29.042 -7.152 2.635 1.00 39.71 103 ALA A O 1
ATOM 816 N N . ARG A 1 100 ? -29.401 -6.353 0.569 1.00 38.19 104 ARG A N 1
ATOM 817 C CA . ARG A 1 100 ? -30.814 -6.076 0.847 1.00 37.06 104 ARG A CA 1
ATOM 818 C C . ARG A 1 100 ? -31.613 -7.348 1.170 1.00 37.60 104 ARG A C 1
ATOM 819 O O . ARG A 1 100 ? -32.404 -7.350 2.104 1.00 36.76 104 ARG A O 1
ATOM 827 N N . VAL A 1 101 ? -31.399 -8.424 0.411 1.00 38.47 105 VAL A N 1
ATOM 828 C CA . VAL A 1 101 ? -32.167 -9.648 0.636 1.00 40.14 105 VAL A CA 1
ATOM 829 C C . VAL A 1 101 ? -31.859 -10.283 2.017 1.00 42.66 105 VAL A C 1
ATOM 830 O O . VAL A 1 101 ? -32.780 -10.708 2.727 1.00 42.25 105 VAL A O 1
ATOM 834 N N . GLU A 1 102 ? -30.589 -10.263 2.426 1.00 45.76 106 GLU A N 1
ATOM 835 C CA . GLU A 1 102 ? -30.184 -10.732 3.760 1.00 48.88 106 GLU A CA 1
ATOM 836 C C . GLU A 1 102 ? -30.769 -9.879 4.885 1.00 49.91 106 GLU A C 1
ATOM 837 O O . GLU A 1 102 ? -31.283 -10.407 5.877 1.00 50.93 106 GLU A O 1
ATOM 843 N N . GLU A 1 103 ? -30.684 -8.561 4.730 1.00 50.01 107 GLU A N 1
ATOM 844 C CA . GLU A 1 103 ? -31.311 -7.626 5.657 1.00 50.85 107 GLU A CA 1
ATOM 845 C C . GLU A 1 103 ? -32.832 -7.850 5.738 1.00 48.61 107 GLU A C 1
ATOM 846 O O . GLU A 1 103 ? -33.387 -7.942 6.828 1.00 47.89 107 GLU A O 1
ATOM 852 N N . ALA A 1 104 ? -33.488 -7.966 4.583 1.00 46.34 108 ALA A N 1
ATOM 853 C CA . ALA A 1 104 ? -34.923 -8.261 4.521 1.00 45.78 108 ALA A CA 1
ATOM 854 C C . ALA A 1 104 ? -35.326 -9.558 5.240 1.00 46.81 108 ALA A C 1
ATOM 855 O O . ALA A 1 104 ? -36.384 -9.624 5.870 1.00 45.89 108 ALA A O 1
ATOM 857 N N . MET A 1 105 ? -34.495 -10.584 5.100 1.00 48.82 109 MET A N 1
ATOM 858 C CA . MET A 1 105 ? -34.621 -11.834 5.842 1.00 53.17 109 MET A CA 1
ATOM 859 C C . MET A 1 105 ? -34.836 -11.578 7.338 1.00 53.46 109 MET A C 1
ATOM 860 O O . MET A 1 105 ? -35.796 -12.072 7.930 1.00 52.77 109 MET A O 1
ATOM 865 N N . THR A 1 106 ? -33.935 -10.797 7.931 1.00 53.69 110 THR A N 1
ATOM 866 C CA . THR A 1 106 ? -33.930 -10.558 9.367 1.00 55.49 110 THR A CA 1
ATOM 867 C C . THR A 1 106 ? -35.047 -9.603 9.798 1.00 55.13 110 THR A C 1
ATOM 868 O O . THR A 1 106 ? -35.546 -9.702 10.912 1.00 55.11 110 THR A O 1
ATOM 872 N N . ALA A 1 107 ? -35.443 -8.691 8.911 1.00 54.25 111 ALA A N 1
ATOM 873 C CA . ALA A 1 107 ? -36.442 -7.676 9.249 1.00 54.14 111 ALA A CA 1
ATOM 874 C C . ALA A 1 107 ? -37.870 -8.045 8.811 1.00 53.71 111 ALA A C 1
ATOM 875 O O . ALA A 1 107 ? -38.745 -7.178 8.720 1.00 53.51 111 ALA A O 1
ATOM 877 N N . ARG A 1 108 ? -38.111 -9.330 8.561 1.00 54.21 112 ARG A N 1
ATOM 878 C CA . ARG A 1 108 ? -39.437 -9.798 8.131 1.00 53.92 112 ARG A CA 1
ATOM 879 C C . ARG A 1 108 ? -40.490 -9.573 9.216 1.00 52.86 112 ARG A C 1
ATOM 880 O O . ARG A 1 108 ? -40.182 -9.650 10.403 1.00 52.43 112 ARG A O 1
ATOM 888 N N . ASN A 1 109 ? -41.726 -9.300 8.797 1.00 51.24 113 ASN A N 1
ATOM 889 C CA . ASN A 1 109 ? -42.821 -9.078 9.739 1.00 51.92 113 ASN A CA 1
ATOM 890 C C . ASN A 1 109 ? -43.089 -10.343 10.568 1.00 52.07 113 ASN A C 1
ATOM 891 O O . ASN A 1 109 ? -43.332 -11.421 10.013 1.00 49.95 113 ASN A O 1
ATOM 896 N N . GLU A 1 110 ? -43.023 -10.196 11.890 1.00 52.24 114 GLU A N 1
ATOM 897 C CA . GLU A 1 110 ? -43.111 -11.331 12.819 1.00 54.24 114 GLU A CA 1
ATOM 898 C C . GLU A 1 110 ? -44.533 -11.833 13.067 1.00 52.52 114 GLU A C 1
ATOM 899 O O . GLU A 1 110 ? -44.727 -12.995 13.434 1.00 51.86 114 GLU A O 1
ATOM 905 N N . HIS A 1 111 ? -45.519 -10.959 12.886 1.00 50.92 115 HIS A N 1
ATOM 906 C CA . HIS A 1 111 ? -46.920 -11.360 12.986 1.00 50.61 115 HIS A CA 1
ATOM 907 C C . HIS A 1 111 ? -47.281 -12.367 11.877 1.00 48.18 115 HIS A C 1
ATOM 908 O O . HIS A 1 111 ? -47.957 -13.362 12.145 1.00 46.70 115 HIS A O 1
ATOM 915 N N . ILE A 1 112 ? -46.814 -12.114 10.649 1.00 46.50 116 ILE A N 1
ATOM 916 C CA . ILE A 1 112 ? -47.051 -13.018 9.512 1.00 45.88 116 ILE A CA 1
ATOM 917 C C . ILE A 1 112 ? -46.388 -14.372 9.746 1.00 47.22 116 ILE A C 1
ATOM 918 O O . ILE A 1 112 ? -46.994 -15.411 9.474 1.00 48.46 116 ILE A O 1
ATOM 923 N N . ALA A 1 113 ? -45.167 -14.356 10.280 1.00 47.66 117 ALA A N 1
ATOM 924 C CA . ALA A 1 113 ? -44.437 -15.583 10.583 1.00 49.06 117 ALA A CA 1
ATOM 925 C C . ALA A 1 113 ? -45.180 -16.382 11.651 1.00 50.94 117 ALA A C 1
ATOM 926 O O . ALA A 1 113 ? -45.293 -17.601 11.547 1.00 51.99 117 ALA A O 1
ATOM 928 N N . LYS A 1 114 ? -45.679 -15.686 12.675 1.00 51.68 118 LYS A N 1
ATOM 929 C CA . LYS A 1 114 ? -46.483 -16.299 13.734 1.00 53.40 118 LYS A CA 1
ATOM 930 C C . LYS A 1 114 ? -47.728 -17.015 13.203 1.00 52.24 118 LYS A C 1
ATOM 931 O O . LYS A 1 114 ? -47.991 -18.148 13.610 1.00 53.26 118 LYS A O 1
ATOM 937 N N . TYR A 1 115 ? -48.486 -16.358 12.318 1.00 49.11 119 TYR A N 1
ATOM 938 C CA . TYR A 1 115 ? -49.703 -16.947 11.750 1.00 48.89 119 TYR A CA 1
ATOM 939 C C . TYR A 1 115 ? -49.379 -18.218 10.972 1.00 48.35 119 TYR A C 1
ATOM 940 O O . TYR A 1 115 ? -50.011 -19.254 11.165 1.00 48.59 119 TYR A O 1
ATOM 949 N N . PHE A 1 116 ? -48.389 -18.138 10.095 1.00 47.38 120 PHE A N 1
ATOM 950 C CA . PHE A 1 116 ? -48.071 -19.272 9.236 1.00 48.31 120 PHE A CA 1
ATOM 951 C C . PHE A 1 116 ? -47.372 -20.435 9.930 1.00 49.85 120 PHE A C 1
ATOM 952 O O . PHE A 1 116 ? -4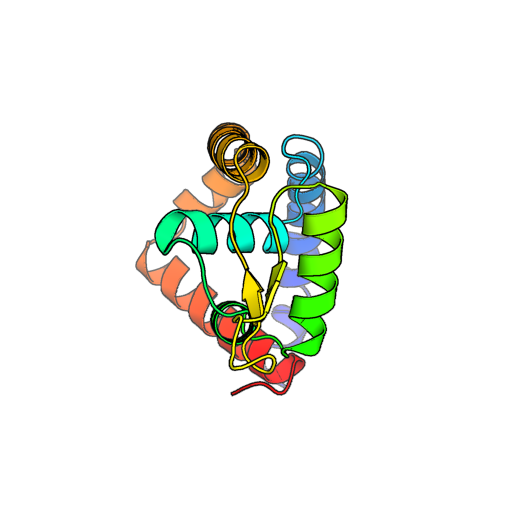7.414 -21.545 9.427 1.00 50.90 120 PHE A O 1
ATOM 960 N N . SER A 1 117 ? -46.795 -20.187 11.106 1.00 50.33 121 SER A N 1
ATOM 961 C CA . SER A 1 117 ? -46.183 -21.239 11.895 1.00 52.02 121 SER A CA 1
ATOM 962 C C . SER A 1 117 ? -47.271 -22.128 12.513 1.00 52.72 121 SER A C 1
ATOM 963 O O . SER A 1 117 ? -46.986 -23.208 13.029 1.00 53.97 121 SER A O 1
ATOM 966 N N . HIS A 1 118 ? -48.516 -21.656 12.461 1.00 51.03 122 HIS A N 1
ATOM 967 C CA . HIS A 1 118 ? -49.656 -22.422 12.962 1.00 50.93 122 HIS A CA 1
ATOM 968 C C . HIS A 1 118 ? -50.276 -23.284 11.856 1.00 49.62 122 HIS A C 1
ATOM 969 O O . HIS A 1 118 ? -51.212 -24.050 12.100 1.00 49.21 122 HIS A O 1
ATOM 976 N N . LEU A 1 119 ? -49.766 -23.135 10.637 1.00 48.81 123 LEU A N 1
ATOM 977 C CA . LEU A 1 119 ? -50.123 -24.050 9.554 1.00 49.11 123 LEU A CA 1
ATOM 978 C C . LEU A 1 119 ? -49.024 -25.083 9.404 1.00 50.86 123 LEU A C 1
ATOM 979 O O . LEU A 1 119 ? -47.840 -24.727 9.346 1.00 51.57 123 LEU A O 1
ATOM 984 N N . GLU A 1 120 ? -49.418 -26.354 9.340 1.00 52.27 124 GLU A N 1
ATOM 985 C CA . GLU A 1 120 ? -48.531 -27.447 8.925 1.00 54.03 124 GLU A CA 1
ATOM 986 C C . GLU A 1 120 ? -47.809 -27.110 7.627 1.00 51.97 124 GLU A C 1
ATOM 987 O O . GLU A 1 120 ? -48.361 -26.403 6.783 1.00 49.75 124 GLU A O 1
ATOM 993 N N . LEU A 1 121 ? -46.593 -27.635 7.473 1.00 52.65 125 LEU A N 1
ATOM 994 C CA . LEU A 1 121 ? -45.840 -27.553 6.223 1.00 52.11 125 LEU A CA 1
ATOM 995 C C . LEU A 1 121 ? -46.692 -27.996 5.031 1.00 51.58 125 LEU A C 1
ATOM 996 O O . LEU A 1 121 ? -46.742 -27.301 4.015 1.00 49.78 125 LEU A O 1
ATOM 1001 N N . GLN A 1 122 ? -47.387 -29.123 5.184 1.00 53.00 126 GLN A N 1
ATOM 1002 C CA . GLN A 1 122 ? -48.301 -29.626 4.155 1.00 53.39 126 GLN A CA 1
ATOM 1003 C C . GLN A 1 122 ? -49.477 -28.673 3.840 1.00 51.15 126 GLN A C 1
ATOM 1004 O O . GLN A 1 122 ? -49.908 -28.583 2.695 1.00 50.05 126 GLN A O 1
ATOM 1010 N N . GLU A 1 123 ? -49.979 -27.955 4.841 1.00 50.21 127 GLU A N 1
ATOM 1011 C CA . GLU A 1 123 ? -51.027 -26.947 4.617 1.00 48.58 127 GLU A CA 1
ATOM 1012 C C . GLU A 1 123 ? -50.499 -25.718 3.875 1.00 45.88 127 GLU A C 1
ATOM 1013 O O . GLU A 1 123 ? -51.207 -25.151 3.064 1.00 44.15 127 GLU A O 1
ATOM 1019 N N . ARG A 1 124 ? -49.266 -25.312 4.170 1.00 45.50 128 ARG A N 1
ATOM 1020 C CA . ARG A 1 124 ? -48.596 -24.242 3.436 1.00 44.73 128 ARG A CA 1
ATOM 1021 C C . ARG A 1 124 ? -48.381 -24.607 1.973 1.00 45.03 128 ARG A C 1
ATOM 1022 O O . ARG A 1 124 ? -48.590 -23.764 1.095 1.00 42.76 128 ARG A O 1
ATOM 1030 N N . GLU A 1 125 ? -47.994 -25.862 1.722 1.00 47.35 129 GLU A N 1
ATOM 1031 C CA . GLU A 1 125 ? -47.841 -26.378 0.355 1.00 48.83 129 GLU A CA 1
ATOM 1032 C C . GLU A 1 125 ? -49.174 -26.322 -0.411 1.00 47.27 129 GLU A C 1
ATOM 1033 O O . GLU A 1 125 ? -49.197 -25.879 -1.559 1.00 46.12 129 GLU A O 1
ATOM 1039 N N . ASP A 1 126 ? -50.269 -26.739 0.238 1.00 46.58 130 ASP A N 1
ATOM 1040 C CA . ASP A 1 126 ? -51.628 -26.678 -0.343 1.00 45.59 130 ASP A CA 1
ATOM 1041 C C . ASP A 1 126 ? -52.032 -25.248 -0.729 1.00 42.69 130 ASP A C 1
ATOM 1042 O O . ASP A 1 126 ? -52.540 -25.019 -1.817 1.00 41.89 130 ASP A O 1
ATOM 1047 N N . LEU A 1 127 ? -51.828 -24.306 0.188 1.00 40.55 131 LEU A N 1
ATOM 1048 C CA . LEU A 1 127 ? -52.166 -22.907 -0.040 1.00 38.71 131 LEU A CA 1
ATOM 1049 C C . LEU A 1 127 ? -51.333 -22.363 -1.199 1.00 37.92 131 LEU A C 1
ATOM 1050 O O . LEU A 1 127 ? -51.851 -21.694 -2.103 1.00 36.98 131 LEU A O 1
ATOM 1055 N N . LEU A 1 128 ? -50.039 -22.658 -1.171 1.00 38.29 132 LEU A N 1
ATOM 1056 C CA . LEU A 1 128 ? -49.135 -22.191 -2.209 1.00 38.51 132 LEU A CA 1
ATOM 1057 C C . LEU A 1 128 ? -49.574 -22.692 -3.587 1.00 39.44 132 LEU A C 1
ATOM 1058 O O . LEU A 1 128 ? -49.598 -21.911 -4.538 1.00 39.24 132 LEU A O 1
ATOM 1063 N N . ARG A 1 129 ? -49.938 -23.969 -3.699 1.00 41.00 133 ARG A N 1
ATOM 1064 C CA . ARG A 1 129 ? -50.356 -24.507 -5.021 1.00 43.19 133 ARG A CA 1
ATOM 1065 C C . ARG A 1 129 ? -51.698 -23.914 -5.468 1.00 40.81 133 ARG A C 1
ATOM 1066 O O . ARG A 1 129 ? -51.888 -23.646 -6.646 1.00 39.79 133 ARG A O 1
ATOM 1074 N N . LEU A 1 130 ? -52.614 -23.687 -4.516 1.00 39.10 134 LEU A N 1
ATOM 1075 C CA . LEU A 1 130 ? -53.874 -22.996 -4.829 1.00 38.04 134 LEU A CA 1
ATOM 1076 C C . LEU A 1 130 ? -53.656 -21.546 -5.303 1.00 36.68 134 LEU A C 1
ATOM 1077 O O . LEU A 1 130 ? -54.322 -21.085 -6.236 1.00 36.24 134 LEU A O 1
ATOM 1082 N N . PHE A 1 131 ? -52.718 -20.849 -4.665 1.00 35.65 135 PHE A N 1
ATOM 1083 C CA . PHE A 1 131 ? -52.366 -19.486 -5.057 1.00 35.41 135 PHE A CA 1
ATOM 1084 C C . PHE A 1 131 ? -51.677 -19.452 -6.426 1.00 36.01 135 PHE A C 1
ATOM 1085 O O . PHE A 1 131 ? -51.914 -18.547 -7.222 1.00 35.48 135 PHE A O 1
ATOM 1093 N N . GLU A 1 132 ? -50.811 -20.425 -6.682 1.00 37.39 136 GLU A N 1
ATOM 1094 C CA . GLU A 1 132 ? -50.139 -20.521 -7.975 1.00 39.25 136 GLU A CA 1
ATOM 1095 C C . GLU A 1 132 ? -51.183 -20.789 -9.068 1.00 40.26 136 GLU A C 1
ATOM 1096 O O . GLU A 1 132 ? -51.131 -20.203 -10.153 1.00 39.85 136 GLU A O 1
ATOM 1102 N N . LYS A 1 133 ? -52.155 -21.642 -8.761 1.00 40.96 137 LYS A N 1
ATOM 1103 C CA . LYS A 1 133 ? -53.222 -21.901 -9.719 1.00 42.30 137 LYS A CA 1
ATOM 1104 C C . LYS A 1 133 ? -54.048 -20.630 -9.954 1.00 41.35 137 LYS A C 1
ATOM 1105 O O . LYS A 1 133 ? -54.293 -20.268 -11.105 1.00 41.14 137 LYS A O 1
ATOM 1111 N N . LEU A 1 134 ? -54.454 -19.956 -8.871 1.00 40.08 138 LEU A N 1
ATOM 1112 C CA . LEU A 1 134 ? -55.203 -18.701 -8.993 1.00 39.96 138 LEU A CA 1
ATOM 1113 C C . LEU A 1 134 ? -54.440 -17.641 -9.791 1.00 39.85 138 LEU A C 1
ATOM 1114 O O . LEU A 1 134 ? -55.016 -16.981 -10.651 1.00 39.38 138 LEU A O 1
ATOM 1119 N N . GLU A 1 135 ? -53.153 -17.485 -9.501 1.00 40.09 139 GLU A N 1
ATOM 1120 C CA . GLU A 1 135 ? -52.316 -16.573 -10.281 1.00 42.08 139 GLU A CA 1
ATOM 1121 C C . GLU A 1 135 ? -52.299 -16.916 -11.770 1.00 42.44 139 GLU A C 1
ATOM 1122 O O . GLU A 1 135 ? -52.392 -16.020 -12.621 1.00 42.47 139 GLU A O 1
ATOM 1128 N N . THR A 1 136 ? -52.179 -18.204 -12.076 1.00 43.04 140 THR A N 1
ATOM 1129 C CA . THR A 1 136 ? -52.193 -18.687 -13.463 1.00 45.76 140 THR A CA 1
ATOM 1130 C C . THR A 1 136 ? -53.514 -18.364 -14.164 1.00 46.47 140 THR A C 1
ATOM 1131 O O . THR A 1 136 ? -53.530 -17.989 -15.346 1.00 46.44 140 THR A O 1
ATOM 1135 N N . ILE A 1 137 ? -54.612 -18.515 -13.425 1.00 46.14 141 ILE A N 1
ATOM 1136 C CA . ILE A 1 137 ? -55.946 -18.264 -13.963 1.00 47.54 141 ILE A CA 1
ATOM 1137 C C . ILE A 1 137 ? -56.078 -16.774 -14.263 1.00 46.73 141 ILE A C 1
ATOM 1138 O O . ILE A 1 137 ? -56.550 -16.394 -15.324 1.00 47.56 141 ILE A O 1
ATOM 1143 N N . ILE A 1 138 ? -55.623 -15.946 -13.327 1.00 45.37 142 ILE A N 1
ATOM 1144 C CA . ILE A 1 138 ? -55.699 -14.493 -13.453 1.00 46.45 142 ILE A CA 1
ATOM 1145 C C . ILE A 1 138 ? -54.774 -13.931 -14.544 1.00 48.67 142 ILE A C 1
ATOM 1146 O O . ILE A 1 138 ? -55.186 -13.059 -15.303 1.00 50.78 142 ILE A O 1
ATOM 1151 N N . CYS A 1 139 ? -53.546 -14.440 -14.641 1.00 50.07 143 CYS A N 1
ATOM 1152 C CA . CYS A 1 139 ? -52.548 -13.860 -15.552 1.00 51.98 143 CYS A CA 1
ATOM 1153 C C . CYS A 1 139 ? -52.528 -14.463 -16.950 1.00 55.34 143 CYS A C 1
ATOM 1154 O O . CYS A 1 139 ? -51.868 -13.928 -17.839 1.00 56.32 143 CYS A O 1
ATOM 1157 N N . GLY A 1 140 ? -53.244 -15.570 -17.142 1.00 58.83 144 GLY A N 1
ATOM 1158 C CA . GLY A 1 140 ? -53.281 -16.270 -18.433 1.00 62.50 144 GLY A CA 1
ATOM 1159 C C . GLY A 1 140 ? -51.997 -17.025 -18.752 1.00 65.61 144 GLY A C 1
ATOM 1160 O O . GLY A 1 140 ? -51.671 -17.244 -19.924 1.00 66.73 144 GLY A O 1
ATOM 1161 N N . THR A 1 141 ? -51.273 -17.423 -17.705 1.00 67.40 145 THR A N 1
ATOM 1162 C CA . THR A 1 141 ? -50.011 -18.158 -17.844 1.00 70.82 145 THR A CA 1
ATOM 1163 C C . THR A 1 141 ? -50.231 -19.678 -17.902 1.00 75.86 145 THR A C 1
ATOM 1164 O O . THR A 1 141 ? -51.374 -20.140 -17.960 1.00 78.05 145 THR A O 1
ATOM 1168 N N . GLN A 1 142 ? -49.139 -20.444 -17.889 1.00 82.26 146 GLN A N 1
ATOM 1169 C CA . GLN A 1 142 ? -49.184 -21.882 -18.201 1.00 88.57 146 GLN A CA 1
ATOM 1170 C C . GLN A 1 142 ? -49.715 -22.711 -17.029 1.00 87.94 146 GLN A C 1
ATOM 1171 O O . GLN A 1 142 ? -50.417 -23.705 -17.224 1.00 87.06 146 GLN A O 1
#

Sequence (142 aa):
MTHIDKIQQALAFSIGKKMQTELLEQMMQATGLTPPQFYILKILDHYGASRATTLAKKMYVKPSAITVMIDRLIDQELVEERYHDKDDRRVVIIELTKKGKARVEEAMTARNEHIAKYFSHLELQEREDLLRLFEKLETIICGTQ

CATH classification: 1.10.10.10